Protein AF-A0A7V3RRK5-F1 (afdb_monomer)

Solvent-accessible surface area (backbone atoms only — not comparable to full-atom values): 4646 Å² total; per-residue (Å²): 133,79,88,50,55,70,81,70,51,49,74,78,45,54,74,68,53,42,51,52,50,53,51,52,55,60,60,71,39,61,87,76,46,79,79,86,74,69,52,73,66,59,48,52,51,51,54,52,51,51,55,49,36,73,77,38,61,82,81,53,80,51,72,66,59,52,49,52,52,61,65,71,75,108

Radius of gyration: 19.23 Å; Cα contacts (8 Å, |Δi|>4)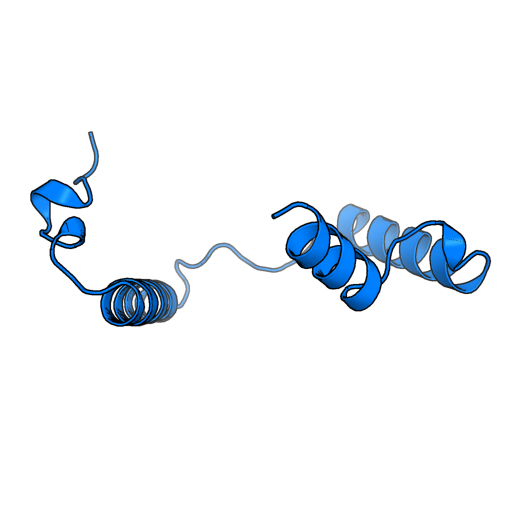: 14; chains: 1; bounding box: 32×38×40 Å

Mean predicted aligned error: 7.18 Å

Secondary structure (DSSP, 8-state):
-PPPTTTTTGGGS-HHHHHHHHHHHHHHTGGGSPP----HHHHHHHHHHHHHHHH-GGGS--HHHHHHHHHHT-

Sequence (74 aa):
MGPTMKDLGIDQLSPEQQIALALEIWESLGNCRPSAELSAEQRAELVRRDAELDVNPSLALTWEQIRTSVETAR

pLDDT: mean 92.66, std 6.97, range [54.19, 98.0]

Structure (mmCIF, N/CA/C/O backbone):
data_AF-A0A7V3RRK5-F1
#
_entry.id   AF-A0A7V3RRK5-F1
#
loop_
_atom_site.group_PDB
_atom_site.id
_atom_site.type_symbol
_atom_site.label_atom_id
_atom_site.label_alt_id
_atom_site.label_comp_id
_atom_site.label_asym_id
_atom_site.label_entity_id
_atom_site.label_seq_id
_atom_site.pdbx_PDB_ins_code
_atom_site.Cartn_x
_atom_site.Cartn_y
_atom_site.Cartn_z
_atom_site.occupancy
_atom_site.B_iso_or_equiv
_atom_site.auth_seq_id
_atom_site.auth_comp_id
_atom_site.auth_asym_id
_atom_site.auth_atom_id
_atom_site.pdbx_PDB_model_num
ATOM 1 N N . MET A 1 1 ? 9.737 13.840 20.817 1.00 72.62 1 MET A N 1
ATOM 2 C CA . MET A 1 1 ? 8.650 12.849 20.667 1.00 72.62 1 MET A CA 1
ATOM 3 C C . MET A 1 1 ? 7.545 13.518 19.876 1.00 72.62 1 MET A C 1
ATOM 5 O O . MET A 1 1 ? 7.247 14.666 20.180 1.00 72.62 1 MET A O 1
ATOM 9 N N . GLY A 1 2 ? 7.040 12.873 18.824 1.00 88.25 2 GLY A N 1
ATOM 10 C CA . GLY A 1 2 ? 5.900 13.398 18.065 1.00 88.25 2 GLY A CA 1
ATOM 11 C C . GLY A 1 2 ? 4.585 13.208 18.832 1.00 88.25 2 GLY A C 1
ATOM 12 O O . GLY A 1 2 ? 4.563 12.407 19.770 1.00 88.25 2 GLY A O 1
ATOM 13 N N . PRO A 1 3 ? 3.517 13.929 18.458 1.00 92.62 3 PRO A N 1
ATOM 14 C CA . PRO A 1 3 ? 2.190 13.717 19.033 1.00 92.62 3 PRO A CA 1
ATOM 15 C C . PRO A 1 3 ? 1.719 12.277 18.786 1.00 92.62 3 PRO A C 1
ATOM 17 O O . PRO A 1 3 ? 2.002 11.698 17.735 1.00 92.62 3 PRO A O 1
ATOM 20 N N . THR A 1 4 ? 1.009 11.688 19.749 1.00 95.12 4 THR A N 1
ATOM 21 C CA . THR A 1 4 ? 0.389 10.363 19.596 1.00 95.12 4 THR A CA 1
ATOM 22 C C . THR A 1 4 ? -1.076 10.476 19.171 1.00 95.12 4 THR A C 1
ATOM 24 O O . THR A 1 4 ? -1.697 11.528 19.303 1.00 95.12 4 THR A O 1
ATOM 27 N N . MET A 1 5 ? -1.668 9.370 18.703 1.00 94.94 5 MET A N 1
ATOM 28 C CA . MET A 1 5 ? -3.106 9.323 18.389 1.00 94.94 5 MET A CA 1
ATOM 29 C C . MET A 1 5 ? -3.979 9.691 19.595 1.00 94.94 5 MET A C 1
ATOM 31 O O . MET A 1 5 ? -4.989 10.364 19.416 1.00 94.94 5 MET A O 1
ATOM 35 N N . LYS A 1 6 ? -3.557 9.304 20.809 1.00 95.12 6 LYS A N 1
ATOM 36 C CA . LYS A 1 6 ? -4.250 9.639 22.061 1.00 95.12 6 LYS A CA 1
ATOM 37 C C . LYS A 1 6 ? -4.178 11.126 22.380 1.00 95.12 6 LYS A C 1
ATOM 39 O O . LYS A 1 6 ? -5.184 11.714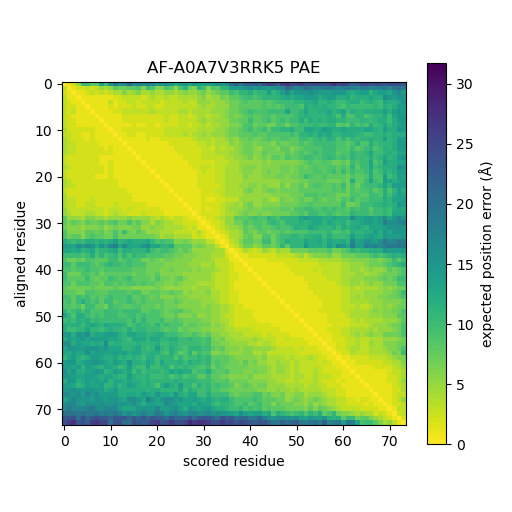 22.758 1.00 95.12 6 LYS A O 1
ATOM 44 N N . ASP A 1 7 ? -3.013 11.741 22.179 1.00 96.69 7 ASP A N 1
ATOM 45 C CA . ASP A 1 7 ? -2.829 13.181 22.418 1.00 96.69 7 ASP A CA 1
ATOM 46 C C . ASP A 1 7 ? -3.703 14.033 21.484 1.00 96.69 7 ASP A C 1
ATOM 48 O O . ASP A 1 7 ? -4.071 15.154 21.825 1.00 96.69 7 ASP A O 1
ATOM 52 N N . LEU A 1 8 ? -4.046 13.490 20.311 1.00 95.38 8 LEU A N 1
ATOM 53 C CA . LEU A 1 8 ? -4.886 14.126 19.295 1.00 95.38 8 LEU A CA 1
ATOM 54 C C . LEU A 1 8 ? -6.353 13.653 19.332 1.00 95.38 8 LEU A C 1
ATOM 56 O O . LEU A 1 8 ? -7.146 14.089 18.502 1.00 95.38 8 LEU A O 1
ATOM 60 N N . GLY A 1 9 ? -6.718 12.754 20.256 1.00 96.75 9 GLY A N 1
ATOM 61 C CA . GLY A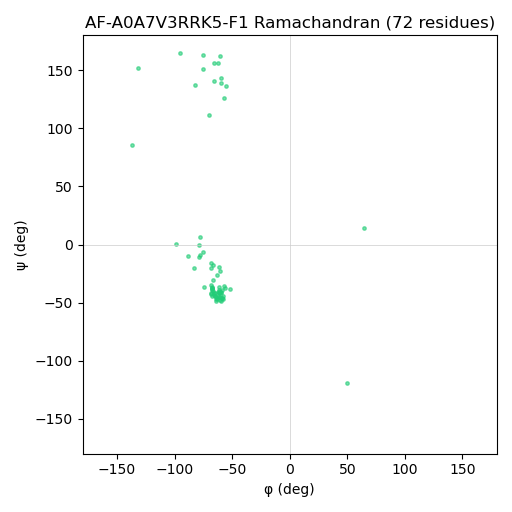 1 9 ? -8.069 12.187 20.374 1.00 96.75 9 GLY A CA 1
ATOM 62 C C . GLY A 1 9 ? -8.522 11.335 19.180 1.00 96.75 9 GLY A C 1
ATOM 63 O O . GLY A 1 9 ? -9.708 11.039 19.052 1.00 96.75 9 GLY A O 1
ATOM 64 N N . ILE A 1 10 ? -7.599 10.934 18.302 1.00 97.06 10 ILE A N 1
ATOM 65 C CA . ILE A 1 10 ? -7.887 10.149 17.091 1.00 97.06 10 ILE A CA 1
ATOM 66 C C . ILE A 1 10 ? -8.380 8.746 17.463 1.00 97.06 10 ILE A C 1
ATOM 68 O O . ILE A 1 10 ? -9.205 8.170 16.762 1.00 97.06 10 ILE A O 1
ATOM 72 N N . ASP A 1 11 ? -7.929 8.209 18.597 1.00 96.25 11 ASP A N 1
ATOM 73 C CA . ASP A 1 11 ? -8.351 6.906 19.116 1.00 96.25 11 ASP A CA 1
ATOM 74 C C . ASP A 1 11 ? -9.828 6.856 19.542 1.00 96.25 11 ASP A C 1
ATOM 76 O O . ASP A 1 11 ? -10.388 5.769 19.661 1.00 96.25 11 ASP A O 1
ATOM 80 N N . GLN A 1 12 ? -10.467 8.013 19.742 1.00 97.25 12 GLN A N 1
ATOM 81 C CA . GLN A 1 12 ? -11.891 8.119 20.080 1.00 97.25 12 GLN A CA 1
ATOM 82 C C . GLN A 1 12 ? -12.800 8.178 18.844 1.00 97.25 12 GLN A C 1
ATOM 84 O O . GLN A 1 12 ? -14.021 8.088 18.972 1.00 97.25 12 GLN A O 1
ATOM 89 N N . LEU A 1 13 ? -12.222 8.338 17.651 1.00 97.81 13 LEU A N 1
ATOM 90 C CA . LEU A 1 13 ? -12.956 8.332 16.390 1.00 97.81 13 LEU A CA 1
ATOM 91 C C . LEU A 1 13 ? -13.359 6.905 16.003 1.00 97.81 13 LEU A C 1
ATOM 93 O O . LEU A 1 13 ? -12.640 5.945 16.303 1.00 97.81 13 LEU A O 1
ATOM 97 N N . SER A 1 14 ? -14.468 6.762 15.271 1.00 98.00 14 SER A N 1
ATOM 98 C CA . SER A 1 14 ? -14.803 5.479 14.644 1.00 98.00 14 SER A CA 1
ATOM 99 C C . SER A 1 14 ? -13.723 5.079 13.624 1.00 98.00 14 SER A C 1
ATOM 101 O O . SER A 1 14 ? -13.043 5.957 13.084 1.00 98.00 14 SER A O 1
ATOM 103 N N . PRO A 1 15 ? -13.556 3.783 13.302 1.00 97.12 15 PRO A N 1
ATOM 104 C CA . PRO A 1 15 ? -12.590 3.348 12.291 1.00 97.12 15 PRO A CA 1
ATOM 105 C C . PRO A 1 15 ? -12.734 4.083 10.949 1.00 97.12 15 PRO A C 1
ATOM 107 O O . PRO A 1 15 ? -11.740 4.463 10.336 1.00 97.12 15 PRO A O 1
ATOM 110 N N . GLU A 1 16 ? -13.965 4.357 10.516 1.00 97.56 16 GLU A N 1
ATOM 111 C CA . GLU A 1 16 ? -14.254 5.085 9.276 1.00 97.56 16 GLU A CA 1
ATOM 112 C C . GLU A 1 16 ? -13.771 6.537 9.350 1.00 97.56 16 GLU A C 1
ATOM 114 O O . GLU A 1 16 ? -13.176 7.044 8.400 1.00 97.56 16 GLU A O 1
ATOM 119 N N . GLN A 1 17 ? -13.982 7.197 10.491 1.00 97.88 17 GLN A N 1
ATOM 120 C CA . GLN A 1 17 ? -13.512 8.560 10.736 1.00 97.88 17 GLN A CA 1
ATOM 121 C C . GLN A 1 17 ? -11.984 8.627 10.828 1.00 97.88 17 GLN A C 1
ATOM 123 O O . GLN A 1 17 ? -11.388 9.569 10.311 1.00 97.88 17 GLN A O 1
ATOM 128 N N . GLN A 1 18 ? -11.340 7.620 11.428 1.00 97.69 18 GLN A N 1
ATOM 129 C CA . GLN A 1 18 ? -9.878 7.518 11.453 1.00 97.69 18 GLN A CA 1
ATOM 130 C C . GLN A 1 18 ? -9.307 7.386 10.038 1.00 97.69 18 GLN A C 1
ATOM 132 O O . GLN A 1 18 ? -8.347 8.076 9.702 1.00 97.69 18 GLN A O 1
ATOM 137 N N . ILE A 1 19 ? -9.915 6.546 9.193 1.00 97.62 19 ILE A N 1
ATOM 138 C CA . ILE A 1 19 ? -9.505 6.381 7.791 1.00 97.62 19 ILE A CA 1
ATOM 139 C C . ILE A 1 19 ? -9.704 7.686 7.014 1.00 97.62 19 ILE A C 1
ATOM 141 O O . ILE A 1 19 ? -8.790 8.118 6.313 1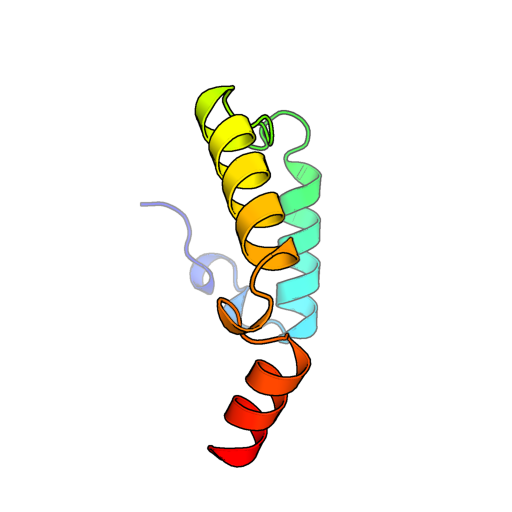.00 97.62 19 ILE A O 1
ATOM 145 N N . ALA A 1 20 ? -10.865 8.333 7.155 1.00 97.88 20 ALA A N 1
ATOM 146 C CA . ALA A 1 20 ? -11.148 9.601 6.486 1.00 97.88 20 ALA A CA 1
ATOM 147 C C . ALA A 1 20 ? -10.128 10.684 6.873 1.00 97.88 20 ALA A C 1
ATOM 149 O O . ALA A 1 20 ? -9.566 11.336 5.995 1.00 97.88 20 ALA A O 1
ATOM 150 N N . LEU A 1 21 ? -9.822 10.809 8.168 1.00 97.31 21 LEU A N 1
ATOM 151 C CA . LEU A 1 21 ? -8.823 11.748 8.673 1.00 97.31 21 LEU A CA 1
ATOM 152 C C . LEU A 1 21 ? -7.411 11.411 8.176 1.00 97.31 21 LEU A C 1
ATOM 154 O O . LEU A 1 21 ? -6.666 12.308 7.792 1.00 97.31 21 LEU A O 1
ATOM 158 N N . ALA A 1 22 ? -7.032 10.131 8.148 1.00 96.19 22 ALA A N 1
ATOM 159 C CA . ALA A 1 22 ? -5.732 9.711 7.631 1.00 96.19 22 ALA A CA 1
ATOM 160 C C . ALA A 1 22 ? -5.559 10.084 6.149 1.00 96.19 22 ALA A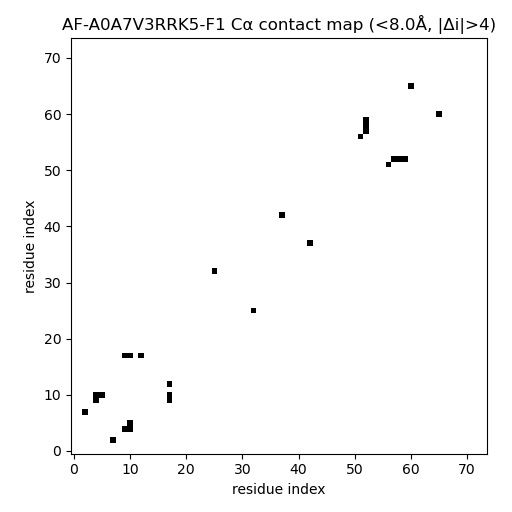 C 1
ATOM 162 O O . ALA A 1 22 ? -4.494 10.565 5.761 1.00 96.19 22 ALA A O 1
ATOM 163 N N . LEU A 1 23 ? -6.607 9.910 5.337 1.00 96.50 23 LEU A N 1
ATOM 164 C CA . LEU A 1 23 ? -6.611 10.304 3.927 1.00 96.50 23 LEU A CA 1
ATOM 165 C C . LEU A 1 23 ? -6.571 11.826 3.755 1.00 96.50 23 LEU A C 1
ATOM 167 O O . LEU A 1 23 ? -5.808 12.321 2.931 1.00 96.50 23 LEU A O 1
ATOM 171 N N . GLU A 1 24 ? -7.336 12.576 4.548 1.00 97.25 24 GLU A N 1
ATOM 172 C CA . GLU A 1 24 ? -7.310 14.043 4.524 1.00 97.25 24 GLU A CA 1
ATOM 173 C C . GLU A 1 24 ? -5.919 14.586 4.874 1.00 97.25 24 GLU A C 1
ATOM 175 O O . GLU A 1 24 ? -5.369 15.414 4.142 1.00 97.25 24 GLU A O 1
ATOM 180 N N . ILE A 1 25 ? -5.309 14.071 5.948 1.00 95.12 25 ILE A N 1
ATOM 181 C CA . ILE A 1 25 ? -3.936 14.414 6.333 1.00 95.12 25 ILE A CA 1
ATOM 182 C C . ILE A 1 25 ? -2.984 14.077 5.188 1.00 95.12 25 ILE A C 1
ATOM 184 O O . ILE A 1 25 ? -2.168 14.920 4.821 1.00 95.12 25 ILE A O 1
ATOM 188 N N . TRP A 1 26 ? -3.098 12.886 4.597 1.00 94.50 26 TRP A N 1
ATOM 189 C CA . TRP A 1 26 ? -2.249 12.468 3.484 1.00 94.50 26 TRP A CA 1
ATOM 190 C C . TRP A 1 26 ? -2.345 13.412 2.280 1.00 94.50 26 TRP A C 1
ATOM 192 O O . TRP A 1 26 ? -1.317 13.805 1.726 1.00 94.50 26 TRP A O 1
ATOM 202 N N . GLU A 1 27 ? -3.554 13.824 1.896 1.00 93.81 27 GLU A N 1
ATOM 203 C CA . GLU A 1 2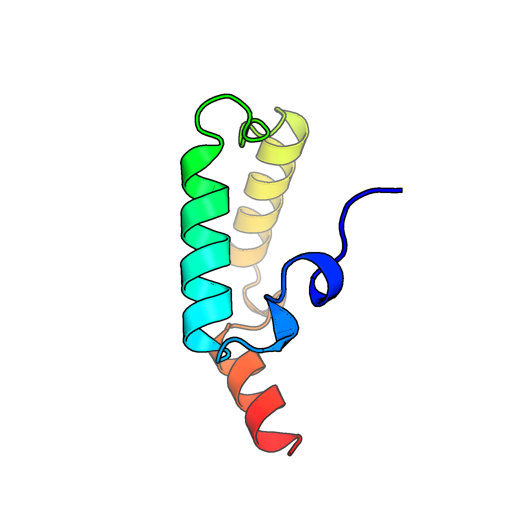7 ? -3.747 14.767 0.791 1.00 93.81 27 GLU A CA 1
ATOM 204 C C . GLU A 1 27 ? -3.237 16.171 1.120 1.00 93.81 27 GLU A C 1
ATOM 206 O O . GLU A 1 27 ? -2.646 16.830 0.258 1.00 93.81 27 GLU A O 1
ATOM 211 N N . SER A 1 28 ? -3.367 16.605 2.377 1.00 94.94 28 SER A N 1
ATOM 212 C CA . SER A 1 28 ? -2.872 17.911 2.827 1.00 94.94 28 SER A CA 1
ATOM 213 C C . SER A 1 28 ? -1.356 18.080 2.665 1.00 94.94 28 SER A C 1
ATOM 215 O O . SER A 1 28 ? -0.869 19.205 2.554 1.00 94.94 28 SER A O 1
ATOM 217 N N . LEU A 1 29 ? -0.597 16.977 2.598 1.00 93.75 29 LEU A N 1
ATOM 218 C CA . LEU A 1 29 ? 0.859 17.016 2.468 1.00 93.75 29 LEU A CA 1
ATOM 219 C C . LEU A 1 29 ? 1.331 17.545 1.105 1.00 93.75 29 LEU A C 1
ATOM 221 O O . LEU A 1 29 ? 2.476 17.983 1.010 1.00 93.75 29 LEU A O 1
ATOM 225 N N . GLY A 1 30 ? 0.500 17.530 0.054 1.00 89.50 30 GLY A N 1
ATOM 226 C CA . GLY A 1 30 ? 0.849 18.106 -1.253 1.00 89.50 30 GLY A CA 1
ATOM 227 C C . GLY A 1 30 ? 2.223 17.646 -1.768 1.00 89.50 30 GLY A C 1
ATOM 228 O O . GLY A 1 30 ? 2.442 16.447 -1.941 1.00 89.50 30 GLY A O 1
ATOM 229 N N . ASN A 1 31 ? 3.143 18.601 -1.969 1.00 87.50 31 ASN A N 1
ATOM 230 C CA . ASN A 1 31 ? 4.527 18.376 -2.426 1.00 87.50 31 ASN A CA 1
ATOM 231 C C . ASN A 1 31 ? 5.490 17.889 -1.326 1.00 87.50 31 ASN A C 1
ATOM 233 O O . ASN A 1 31 ? 6.613 17.502 -1.631 1.00 87.50 31 ASN A O 1
ATOM 237 N N . CYS A 1 32 ? 5.085 17.925 -0.053 1.00 90.00 32 CYS A N 1
ATOM 238 C CA . CYS A 1 32 ? 5.849 17.333 1.048 1.00 90.00 32 CYS A CA 1
ATOM 239 C C . CYS A 1 32 ? 5.686 15.810 1.102 1.00 90.00 32 CYS A C 1
ATOM 241 O O . CYS A 1 32 ? 6.379 15.150 1.879 1.00 90.00 32 CYS A O 1
ATOM 243 N N . ARG A 1 33 ? 4.767 15.243 0.305 1.00 86.69 33 ARG A N 1
ATOM 244 C CA . ARG A 1 33 ? 4.669 13.795 0.144 1.00 86.69 33 ARG A CA 1
ATOM 245 C C . ARG A 1 33 ? 5.992 13.258 -0.405 1.00 86.69 33 ARG A C 1
ATOM 247 O O . ARG A 1 33 ? 6.574 13.881 -1.295 1.00 86.69 33 ARG A O 1
ATOM 254 N N . PRO A 1 34 ? 6.475 12.111 0.103 1.00 82.44 34 PRO A N 1
ATOM 255 C CA . PRO A 1 34 ? 7.636 11.465 -0.483 1.00 82.44 34 PRO A CA 1
ATOM 256 C C . PRO A 1 34 ? 7.375 11.226 -1.971 1.00 82.44 34 PRO A C 1
ATOM 258 O O . PRO A 1 34 ? 6.277 10.814 -2.352 1.00 82.44 34 PRO A O 1
ATOM 261 N N . SER A 1 35 ? 8.380 11.513 -2.802 1.00 79.88 35 SER A N 1
ATOM 262 C CA . SER A 1 35 ? 8.275 11.261 -4.235 1.00 79.88 35 SER A CA 1
ATOM 263 C C . SER A 1 35 ? 7.957 9.786 -4.454 1.00 79.88 35 SER A C 1
ATOM 265 O O . SER A 1 35 ? 8.662 8.909 -3.955 1.00 79.88 35 SER A O 1
ATOM 267 N N . ALA A 1 36 ? 6.888 9.520 -5.201 1.00 76.19 36 ALA A N 1
ATOM 268 C CA . ALA A 1 36 ? 6.540 8.175 -5.642 1.00 76.19 36 ALA A CA 1
ATOM 269 C C . ALA A 1 36 ? 7.413 7.715 -6.827 1.00 76.19 36 ALA A C 1
ATOM 271 O O . ALA A 1 36 ? 7.155 6.668 -7.424 1.00 76.19 36 ALA A O 1
ATOM 272 N N . GLU A 1 37 ? 8.423 8.501 -7.212 1.00 85.31 37 GLU A N 1
ATOM 273 C CA . GLU A 1 37 ? 9.333 8.142 -8.289 1.00 85.31 37 GLU A CA 1
ATOM 274 C C . GLU A 1 37 ? 10.234 6.988 -7.861 1.00 85.31 37 GLU A C 1
ATOM 276 O O . GLU A 1 37 ? 11.110 7.111 -7.007 1.00 85.31 37 GLU A O 1
ATOM 281 N N . LEU A 1 38 ? 10.010 5.845 -8.499 1.00 90.62 38 LEU A N 1
ATOM 282 C CA . LEU A 1 38 ? 10.900 4.701 -8.404 1.00 90.62 38 LEU A CA 1
ATOM 283 C C . LEU A 1 38 ? 12.251 5.030 -9.043 1.00 90.62 38 LEU A C 1
ATOM 285 O O . LEU A 1 38 ? 12.296 5.617 -10.132 1.00 90.62 38 LEU A O 1
ATOM 289 N N . SER A 1 39 ? 13.336 4.566 -8.419 1.00 93.12 39 SER A N 1
ATOM 290 C CA . SER A 1 39 ? 14.656 4.567 -9.049 1.00 93.12 39 SER A CA 1
ATOM 291 C C . SER A 1 39 ? 14.653 3.714 -10.324 1.00 93.12 39 SER A C 1
ATOM 293 O O . SER A 1 39 ? 13.769 2.875 -10.543 1.00 93.12 39 SER A O 1
ATOM 295 N N . ALA A 1 40 ? 15.658 3.906 -11.180 1.00 95.12 40 ALA A N 1
ATOM 296 C CA . ALA A 1 40 ? 15.803 3.107 -12.394 1.00 95.12 40 ALA A CA 1
ATOM 297 C C . ALA A 1 40 ? 15.930 1.608 -12.072 1.00 95.12 40 ALA A C 1
ATOM 299 O O . ALA A 1 40 ? 15.317 0.776 -12.739 1.00 95.12 40 ALA A O 1
ATOM 300 N N . GLU A 1 41 ? 16.657 1.272 -11.007 1.00 96.38 41 GLU A N 1
ATOM 301 C CA . GLU A 1 41 ? 16.859 -0.096 -10.530 1.00 96.38 41 GLU A CA 1
ATOM 302 C C . GLU A 1 41 ? 15.560 -0.700 -9.995 1.00 96.38 41 GLU A C 1
ATOM 304 O O . GLU A 1 41 ? 15.218 -1.826 -10.346 1.00 96.38 41 GLU A O 1
ATOM 309 N N . GLN A 1 42 ? 14.797 0.058 -9.198 1.00 96.19 42 GLN A N 1
ATOM 310 C CA . GLN A 1 42 ? 13.496 -0.389 -8.691 1.00 96.19 42 GLN A CA 1
ATOM 311 C C . GLN A 1 42 ? 12.517 -0.658 -9.836 1.00 96.19 42 GLN A C 1
ATOM 313 O O . GLN A 1 42 ? 11.815 -1.667 -9.832 1.00 96.19 42 GLN A O 1
ATOM 318 N N . ARG A 1 43 ? 12.494 0.213 -10.851 1.00 95.94 43 ARG A N 1
ATOM 319 C CA . ARG A 1 43 ? 11.654 0.029 -12.038 1.00 95.94 43 ARG A CA 1
ATOM 320 C C . ARG A 1 43 ? 12.078 -1.190 -12.856 1.00 95.94 43 ARG A C 1
ATOM 322 O O . ARG A 1 43 ? 11.214 -1.948 -13.284 1.00 95.94 43 ARG A O 1
ATOM 329 N N . ALA A 1 44 ? 13.380 -1.382 -13.062 1.00 97.50 44 ALA A N 1
ATOM 330 C CA . ALA A 1 44 ? 13.908 -2.540 -13.779 1.00 97.50 44 ALA A CA 1
ATOM 331 C C . ALA A 1 44 ? 13.565 -3.855 -13.063 1.00 97.50 44 ALA A C 1
ATOM 333 O O . ALA A 1 44 ? 13.189 -4.829 -13.712 1.00 97.50 44 ALA A O 1
ATOM 334 N N . GLU A 1 45 ? 13.630 -3.865 -11.731 1.00 97.44 45 GLU A N 1
ATOM 335 C CA . GLU A 1 45 ? 13.246 -5.025 -10.931 1.00 97.44 45 GLU A CA 1
ATOM 336 C C . GLU A 1 45 ? 11.753 -5.347 -11.060 1.00 97.44 45 GLU A C 1
ATOM 338 O O . GLU A 1 45 ? 11.405 -6.508 -11.260 1.00 97.44 45 GLU A O 1
ATOM 343 N N . LEU A 1 46 ? 10.866 -4.346 -11.011 1.00 96.31 46 LEU A N 1
ATOM 344 C CA . LEU A 1 46 ? 9.432 -4.583 -11.220 1.00 96.31 46 LEU A CA 1
ATOM 345 C C . LEU A 1 46 ? 9.151 -5.172 -12.608 1.00 96.31 46 LEU A C 1
ATOM 347 O O . LEU A 1 46 ? 8.460 -6.179 -12.701 1.00 96.31 46 LEU A O 1
ATOM 351 N N . VAL A 1 47 ? 9.767 -4.628 -13.663 1.00 97.38 47 VAL A N 1
ATOM 352 C CA . VAL A 1 47 ? 9.626 -5.158 -15.033 1.00 97.38 47 VAL A CA 1
ATOM 353 C C . VAL A 1 47 ? 10.105 -6.608 -15.128 1.00 97.38 47 VAL A C 1
ATOM 355 O O . VAL A 1 47 ? 9.458 -7.435 -15.769 1.00 97.38 47 VAL A O 1
ATOM 358 N N . ARG A 1 48 ? 11.226 -6.941 -14.476 1.00 97.25 48 ARG A N 1
ATOM 359 C CA . ARG A 1 48 ? 11.732 -8.318 -14.423 1.00 97.25 48 ARG A CA 1
ATOM 360 C C . ARG A 1 48 ? 10.730 -9.248 -13.733 1.00 97.25 48 ARG A C 1
ATOM 362 O O . ARG A 1 48 ? 10.479 -10.337 -14.241 1.00 97.25 48 ARG A O 1
ATOM 369 N N . ARG A 1 49 ? 10.158 -8.828 -12.599 1.00 95.81 49 ARG A N 1
ATOM 370 C CA . ARG A 1 49 ? 9.179 -9.626 -11.842 1.00 95.81 49 ARG A CA 1
ATOM 371 C C . ARG A 1 49 ? 7.862 -9.809 -12.588 1.00 95.81 49 ARG A C 1
ATOM 373 O O . ARG A 1 49 ? 7.302 -10.897 -12.518 1.00 95.81 49 ARG A O 1
ATOM 380 N N . ASP A 1 50 ? 7.400 -8.793 -13.309 1.00 95.69 50 ASP A N 1
ATOM 381 C CA . ASP A 1 50 ? 6.202 -8.898 -14.145 1.00 95.69 50 ASP A CA 1
ATOM 382 C C . ASP A 1 50 ? 6.410 -9.936 -15.256 1.00 95.69 50 ASP A C 1
ATOM 384 O O . ASP A 1 50 ? 5.605 -10.851 -15.401 1.00 95.69 50 ASP A O 1
ATOM 388 N N . ALA A 1 51 ? 7.551 -9.891 -15.955 1.00 97.19 51 ALA A N 1
ATOM 389 C CA . ALA A 1 51 ? 7.881 -10.893 -16.970 1.00 97.19 51 ALA A CA 1
ATOM 390 C C . ALA A 1 51 ? 7.993 -12.318 -16.390 1.00 97.19 51 ALA A C 1
ATOM 392 O O . ALA A 1 51 ? 7.595 -13.290 -17.031 1.00 97.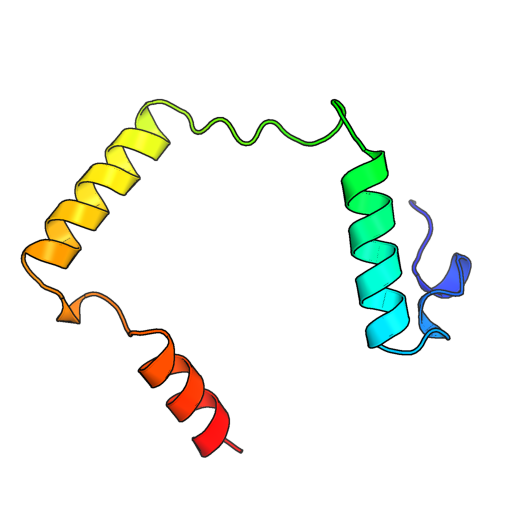19 51 ALA A O 1
ATOM 393 N N . GLU A 1 52 ? 8.521 -12.463 -15.171 1.00 97.00 52 GLU A N 1
ATOM 394 C CA . GLU A 1 52 ? 8.561 -13.755 -14.475 1.00 97.00 52 GLU A CA 1
ATOM 395 C C . GLU A 1 52 ? 7.168 -14.267 -14.106 1.00 97.00 52 GLU A C 1
ATOM 397 O O . GLU A 1 52 ? 6.911 -15.464 -14.242 1.00 97.00 52 GLU A O 1
ATOM 402 N N . LEU A 1 53 ? 6.268 -13.382 -13.670 1.00 95.00 53 LEU A N 1
ATOM 403 C CA . LEU A 1 53 ? 4.879 -13.723 -13.364 1.00 95.00 53 LEU A CA 1
ATOM 404 C C . LEU A 1 53 ? 4.092 -14.105 -1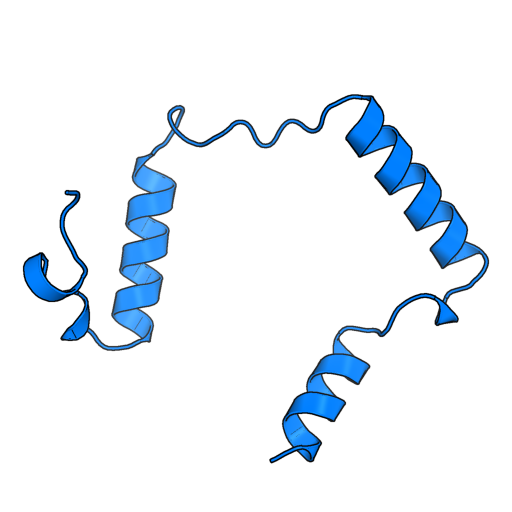4.620 1.00 95.00 53 LEU A C 1
ATOM 406 O O . LEU A 1 53 ? 3.319 -15.059 -14.568 1.00 95.00 53 LEU A O 1
ATOM 410 N N . ASP A 1 54 ? 4.328 -13.437 -15.750 1.00 94.50 54 ASP A N 1
ATOM 411 C CA . ASP A 1 54 ? 3.708 -13.785 -17.034 1.00 94.50 54 ASP A CA 1
ATOM 412 C C . ASP A 1 54 ? 4.114 -15.191 -17.500 1.00 94.50 54 ASP A C 1
ATOM 414 O O . ASP A 1 54 ? 3.288 -15.962 -17.993 1.00 94.50 54 ASP A O 1
ATOM 418 N N . VAL A 1 55 ? 5.390 -15.553 -17.318 1.00 96.94 55 VAL A N 1
ATOM 419 C CA . VAL A 1 55 ? 5.911 -16.889 -17.652 1.00 96.94 55 VAL A CA 1
ATOM 420 C C . VAL A 1 55 ? 5.456 -17.940 -16.638 1.00 96.94 55 VAL A C 1
ATOM 422 O O . VAL A 1 55 ? 5.192 -19.085 -17.011 1.00 96.94 55 VAL A O 1
ATOM 425 N N . ASN A 1 56 ? 5.371 -17.579 -15.356 1.00 95.38 56 ASN A N 1
ATOM 426 C CA . ASN A 1 56 ? 4.973 -18.484 -14.286 1.00 95.38 56 ASN A CA 1
ATOM 427 C C . ASN A 1 56 ? 3.993 -17.817 -13.298 1.00 95.38 56 ASN A C 1
ATOM 429 O O . ASN A 1 56 ? 4.397 -17.376 -12.215 1.00 95.38 56 ASN A O 1
ATOM 433 N N . PRO A 1 57 ? 2.682 -17.849 -13.603 1.00 92.12 57 PRO A N 1
ATOM 434 C CA . PRO A 1 57 ? 1.658 -17.223 -12.765 1.00 92.12 57 PRO A CA 1
ATOM 435 C C . PRO A 1 57 ? 1.562 -17.796 -11.345 1.00 92.12 57 PRO A C 1
ATOM 437 O O . PRO A 1 57 ? 1.031 -17.145 -10.452 1.00 92.12 57 PRO A O 1
ATOM 440 N N . SER A 1 58 ? 2.086 -19.005 -11.105 1.00 92.81 58 SER A N 1
ATOM 441 C CA . SER A 1 58 ? 2.065 -19.639 -9.779 1.00 92.81 58 SER A CA 1
ATOM 442 C C . SER A 1 58 ? 3.076 -19.056 -8.782 1.00 92.81 58 SER A C 1
ATOM 444 O O . SER A 1 58 ? 3.049 -19.417 -7.606 1.00 92.81 58 SER A O 1
ATOM 446 N N . LEU A 1 59 ? 3.952 -18.140 -9.221 1.00 93.00 59 LEU A N 1
ATOM 447 C CA . LEU A 1 59 ? 4.917 -17.450 -8.355 1.00 93.00 59 LEU A CA 1
ATOM 448 C C . LEU A 1 59 ? 4.267 -16.480 -7.360 1.00 93.00 59 LEU A C 1
ATOM 450 O O . LEU A 1 59 ? 4.921 -16.065 -6.403 1.00 93.00 59 LEU A O 1
ATOM 454 N N . ALA A 1 60 ? 3.004 -16.112 -7.571 1.00 91.12 60 ALA A N 1
ATOM 455 C CA . ALA A 1 60 ? 2.254 -15.262 -6.663 1.00 91.12 60 ALA A CA 1
ATOM 456 C C . ALA A 1 60 ? 0.874 -15.846 -6.370 1.00 91.12 60 ALA A C 1
ATOM 458 O O . ALA A 1 60 ? 0.268 -16.536 -7.188 1.00 91.12 60 ALA A O 1
ATOM 459 N N . LEU A 1 61 ? 0.363 -15.521 -5.185 1.00 92.00 61 LEU A N 1
ATOM 460 C CA . LEU A 1 61 ? -1.044 -15.712 -4.880 1.00 92.00 61 LEU A CA 1
ATOM 461 C C . LEU A 1 61 ? -1.832 -14.532 -5.437 1.00 92.00 61 LEU A C 1
ATOM 463 O O . LEU A 1 61 ? -1.449 -13.372 -5.280 1.00 92.00 61 LEU A O 1
ATOM 467 N N . THR A 1 62 ? -2.969 -14.837 -6.042 1.00 91.25 62 THR A N 1
ATOM 468 C CA . THR A 1 62 ? -3.965 -13.830 -6.393 1.00 91.25 62 THR A CA 1
ATOM 469 C C . THR A 1 62 ? -4.563 -13.214 -5.131 1.00 91.25 62 THR A C 1
ATOM 471 O O . THR A 1 62 ? -4.610 -13.831 -4.062 1.00 91.25 62 THR A O 1
ATOM 474 N N . TRP A 1 63 ? -5.090 -11.997 -5.267 1.00 90.50 63 TRP A N 1
ATOM 475 C CA . TRP A 1 63 ? -5.806 -11.340 -4.177 1.00 90.50 63 TRP A CA 1
ATOM 476 C C . TRP A 1 63 ? -6.982 -12.178 -3.659 1.00 90.50 63 TRP A C 1
ATOM 478 O O . TRP A 1 63 ? -7.217 -12.243 -2.456 1.00 90.50 63 TRP A O 1
ATOM 488 N N . GLU A 1 64 ? -7.683 -12.872 -4.555 1.00 93.06 64 GLU A N 1
ATOM 489 C CA . GLU A 1 64 ? -8.785 -13.754 -4.183 1.00 93.06 64 GLU A CA 1
ATOM 490 C C . GLU A 1 64 ? -8.312 -14.928 -3.319 1.00 93.06 64 GLU A C 1
ATOM 492 O O . GLU A 1 64 ? -8.887 -15.163 -2.260 1.00 93.06 64 GLU A O 1
ATOM 497 N N . GLN A 1 65 ? -7.208 -15.589 -3.689 1.00 93.00 65 GLN A N 1
ATOM 498 C CA . GLN A 1 65 ? -6.615 -16.663 -2.881 1.00 93.00 65 GLN A CA 1
ATOM 499 C C . GLN A 1 65 ? -6.187 -16.178 -1.489 1.00 93.00 65 GLN A C 1
ATOM 501 O O . GLN A 1 65 ? -6.413 -16.873 -0.496 1.00 93.00 65 GLN A O 1
ATOM 506 N N . ILE A 1 66 ? -5.599 -14.980 -1.399 1.00 93.56 66 ILE A N 1
ATOM 507 C CA . ILE A 1 66 ? -5.219 -14.372 -0.116 1.00 93.56 66 ILE A CA 1
ATOM 508 C C . ILE A 1 66 ? -6.466 -14.098 0.725 1.00 93.56 66 ILE A C 1
ATOM 510 O O . ILE A 1 66 ? -6.516 -14.480 1.894 1.00 93.56 66 ILE A O 1
ATOM 514 N N . ARG A 1 67 ? -7.489 -13.477 0.131 1.00 93.38 67 ARG A N 1
ATOM 515 C CA . ARG A 1 67 ? -8.739 -13.157 0.822 1.00 93.38 67 ARG A CA 1
ATOM 516 C C . ARG A 1 67 ? -9.418 -14.416 1.355 1.00 93.38 67 ARG A C 1
ATOM 518 O O . ARG A 1 67 ? -9.742 -14.463 2.536 1.00 93.38 67 ARG A O 1
ATOM 525 N N . THR A 1 68 ? -9.561 -15.448 0.524 1.00 94.56 68 THR A N 1
ATOM 526 C CA . THR A 1 68 ? -10.156 -16.726 0.934 1.00 94.5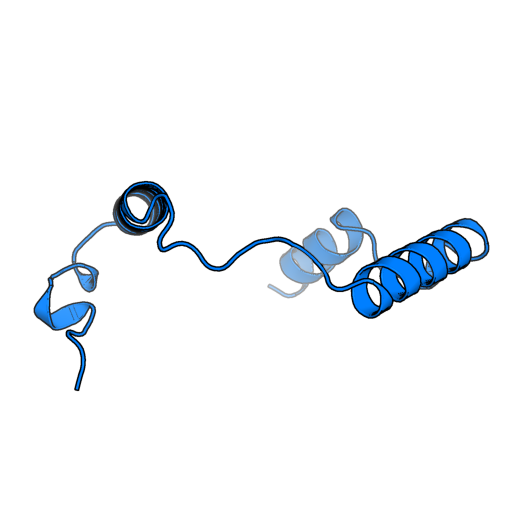6 68 THR A CA 1
ATOM 527 C C . THR A 1 68 ? -9.368 -17.375 2.069 1.00 94.56 68 THR A C 1
ATOM 529 O O . THR A 1 68 ? -9.972 -17.864 3.021 1.00 94.56 68 THR A O 1
ATOM 532 N N . SER A 1 69 ? -8.032 -17.339 2.023 1.00 92.44 69 SER A N 1
ATOM 533 C CA . SER A 1 69 ? -7.184 -17.844 3.111 1.00 92.44 69 SER A CA 1
ATOM 534 C C . SER A 1 69 ? -7.468 -17.129 4.439 1.00 92.44 69 SER A C 1
ATOM 536 O O . SER A 1 69 ? -7.680 -17.779 5.461 1.00 92.44 69 SER A O 1
ATOM 538 N N . VAL A 1 70 ? -7.560 -15.796 4.419 1.00 91.94 70 VAL A N 1
ATOM 539 C CA . VAL A 1 70 ? -7.846 -14.986 5.615 1.00 91.94 70 VAL A CA 1
ATOM 540 C C . VAL A 1 70 ? -9.268 -15.211 6.141 1.00 91.94 70 VAL A C 1
ATOM 542 O O . VAL A 1 70 ? -9.464 -15.274 7.352 1.00 91.94 70 VAL A O 1
ATOM 545 N N . GLU A 1 71 ? -10.257 -15.348 5.256 1.00 89.75 71 GLU A N 1
ATOM 546 C CA . GLU A 1 71 ? -11.655 -15.612 5.628 1.00 89.75 71 GLU A CA 1
ATOM 547 C C . GLU A 1 71 ? -11.839 -17.011 6.238 1.00 89.75 71 GLU A C 1
ATOM 549 O O . GLU A 1 71 ? -12.610 -17.162 7.180 1.00 89.75 71 GLU A O 1
ATOM 554 N N . THR A 1 72 ? -11.108 -18.016 5.741 1.00 85.25 72 THR A N 1
ATOM 555 C CA . THR A 1 72 ? -11.212 -19.417 6.199 1.00 85.25 72 THR A CA 1
ATOM 556 C C . THR A 1 72 ? -10.379 -19.696 7.457 1.00 85.25 72 THR A C 1
ATOM 558 O O . THR A 1 72 ? -10.624 -20.674 8.155 1.00 85.25 72 THR A O 1
ATOM 561 N N . ALA A 1 73 ? -9.381 -18.859 7.757 1.00 75.44 73 ALA A N 1
ATOM 562 C CA . ALA A 1 73 ? -8.553 -18.971 8.961 1.00 75.44 73 ALA A CA 1
ATOM 563 C C . ALA A 1 73 ? -9.224 -18.418 10.240 1.00 75.44 73 ALA A C 1
ATOM 565 O O . ALA A 1 73 ? -8.601 -18.436 11.304 1.00 75.44 73 ALA A O 1
ATOM 566 N N . ARG A 1 74 ? -10.456 -17.904 10.139 1.00 54.19 74 ARG A N 1
ATOM 567 C CA . ARG A 1 74 ? -11.308 -17.488 11.265 1.00 54.19 74 ARG A CA 1
ATOM 568 C C . ARG A 1 74 ? -12.240 -18.607 11.704 1.00 54.19 74 ARG A C 1
ATOM 570 O O . ARG A 1 74 ? -12.473 -18.683 12.929 1.00 54.19 74 ARG A O 1
#

Foldseek 3Di:
DDDDCVNVVLVVDDPVVNVVVVVVVQVVCPPVPPDPDDDPVRVVVVVVVVVVCVVPVPVDDDPVRVVVVVVVVD